Protein AF-A0A292S2H4-F1 (afdb_monomer_lite)

pLDDT: mean 84.03, std 12.55, range [43.19, 95.69]

Structure (mmCIF, N/CA/C/O backbone):
data_AF-A0A292S2H4-F1
#
_entry.id   AF-A0A292S2H4-F1
#
loop_
_atom_site.group_PDB
_atom_site.id
_atom_site.type_symbol
_atom_site.label_atom_id
_atom_site.label_alt_id
_atom_site.label_comp_id
_atom_site.label_asym_id
_atom_site.label_entity_id
_atom_site.label_seq_id
_atom_site.pdbx_PDB_ins_code
_atom_site.Cartn_x
_atom_site.Cartn_y
_atom_site.Cartn_z
_atom_site.occupancy
_atom_site.B_iso_or_equiv
_atom_site.auth_seq_id
_atom_site.auth_comp_id
_atom_site.auth_asym_id
_atom_site.auth_atom_id
_atom_site.pdbx_PDB_model_num
ATOM 1 N N . MET A 1 1 ? 40.207 9.308 -53.081 1.00 62.12 1 MET A N 1
ATOM 2 C CA . MET A 1 1 ? 38.774 9.511 -52.763 1.00 62.12 1 MET A CA 1
ATOM 3 C C . MET A 1 1 ? 38.126 8.288 -52.103 1.00 62.12 1 MET A C 1
ATOM 5 O O . MET A 1 1 ? 37.514 8.450 -51.061 1.00 62.12 1 MET A O 1
ATOM 9 N N . ASN A 1 2 ? 38.293 7.068 -52.635 1.00 69.56 2 ASN A N 1
ATOM 10 C CA . ASN A 1 2 ? 37.551 5.881 -52.160 1.00 69.56 2 ASN A CA 1
ATOM 11 C C . ASN A 1 2 ? 37.874 5.418 -50.726 1.00 69.56 2 ASN A C 1
ATOM 13 O O . ASN A 1 2 ? 36.973 4.992 -50.015 1.00 69.56 2 ASN A O 1
ATOM 17 N N . ILE A 1 3 ? 39.129 5.532 -50.278 1.00 75.94 3 ILE A N 1
ATOM 18 C CA . ILE A 1 3 ? 39.542 5.108 -48.925 1.00 75.94 3 ILE A CA 1
ATOM 19 C C . ILE A 1 3 ? 38.936 6.015 -47.844 1.00 75.94 3 ILE A C 1
ATOM 21 O O . ILE A 1 3 ? 38.489 5.530 -46.812 1.00 75.94 3 ILE A O 1
ATOM 25 N N . LEU A 1 4 ? 38.870 7.324 -48.098 1.00 77.00 4 LEU A N 1
ATOM 26 C CA . LEU A 1 4 ? 38.309 8.302 -47.161 1.00 77.00 4 LEU A CA 1
ATOM 27 C C . LEU A 1 4 ? 36.795 8.108 -46.999 1.00 77.00 4 LEU A C 1
ATOM 29 O O . LEU A 1 4 ? 36.309 8.041 -45.876 1.00 77.00 4 LEU A O 1
ATOM 33 N N . ASN A 1 5 ? 36.079 7.891 -48.108 1.00 75.81 5 ASN A N 1
ATOM 34 C CA . ASN A 1 5 ? 34.649 7.568 -48.083 1.00 75.81 5 ASN A CA 1
ATOM 35 C C . ASN A 1 5 ? 34.369 6.229 -47.382 1.00 75.81 5 ASN A C 1
ATOM 37 O O . ASN A 1 5 ? 33.391 6.115 -46.651 1.00 75.81 5 ASN A O 1
ATOM 41 N N . PHE A 1 6 ? 35.235 5.225 -47.562 1.00 76.69 6 PHE A N 1
ATOM 42 C CA . PHE A 1 6 ? 35.117 3.945 -46.861 1.00 76.69 6 PHE A CA 1
ATOM 43 C C . PHE A 1 6 ? 35.305 4.109 -45.348 1.00 76.69 6 PHE A C 1
ATOM 45 O O . PHE A 1 6 ? 34.498 3.605 -44.570 1.00 76.69 6 PHE A O 1
ATOM 52 N N . LEU A 1 7 ? 36.333 4.841 -44.910 1.00 77.94 7 LEU A N 1
ATOM 53 C CA . LEU A 1 7 ? 36.573 5.099 -43.487 1.00 77.94 7 LEU A CA 1
ATOM 54 C C . LEU A 1 7 ? 35.437 5.911 -42.851 1.00 77.94 7 LEU A C 1
ATOM 56 O O . LEU A 1 7 ? 34.997 5.578 -41.753 1.00 77.94 7 LEU A O 1
ATOM 60 N N . GLN A 1 8 ? 34.924 6.922 -43.555 1.00 82.19 8 GLN A N 1
ATOM 61 C CA . GLN A 1 8 ? 33.815 7.747 -43.081 1.00 82.19 8 GLN A CA 1
ATOM 62 C C . GLN A 1 8 ? 32.516 6.938 -42.946 1.00 82.19 8 GLN A C 1
ATOM 64 O O . GLN A 1 8 ? 31.867 6.999 -41.906 1.00 82.19 8 GLN A O 1
ATOM 69 N N . HIS A 1 9 ? 32.190 6.097 -43.930 1.00 79.44 9 HIS A N 1
ATOM 70 C CA . HIS A 1 9 ? 31.010 5.235 -43.866 1.00 79.44 9 HIS A CA 1
ATOM 71 C C . HIS A 1 9 ? 31.092 4.222 -42.710 1.00 79.44 9 HIS A C 1
ATOM 73 O O . HIS A 1 9 ? 30.131 4.048 -41.965 1.00 79.44 9 HIS A O 1
ATOM 79 N N . ASN A 1 10 ? 32.253 3.588 -42.499 1.00 82.62 10 ASN A N 1
ATOM 80 C CA . ASN A 1 10 ? 32.445 2.672 -41.367 1.00 82.62 10 ASN A CA 1
ATOM 81 C C . ASN A 1 10 ? 32.350 3.395 -40.011 1.00 82.62 10 ASN A C 1
ATOM 83 O O . ASN A 1 10 ? 31.779 2.850 -39.066 1.00 82.62 10 ASN A O 1
ATOM 87 N N . ALA A 1 11 ? 32.865 4.625 -39.913 1.00 81.12 11 ALA A N 1
ATOM 88 C CA . ALA A 1 11 ? 32.754 5.438 -38.704 1.00 81.12 11 ALA A CA 1
ATOM 89 C C . ALA A 1 11 ? 31.294 5.820 -38.395 1.00 81.12 11 ALA A C 1
ATOM 91 O O . ALA A 1 11 ? 30.869 5.736 -37.242 1.00 81.12 11 ALA A O 1
ATOM 92 N N . GLU A 1 12 ? 30.510 6.175 -39.415 1.00 85.56 12 GLU A N 1
ATOM 93 C CA . GLU A 1 12 ? 29.078 6.475 -39.283 1.00 85.56 12 GLU A CA 1
ATOM 94 C C . GLU A 1 12 ? 28.284 5.254 -38.792 1.00 85.56 12 GLU A C 1
ATOM 96 O O . GLU A 1 12 ? 27.482 5.378 -37.863 1.00 85.56 12 GLU A O 1
ATOM 101 N N . TRP A 1 13 ? 28.559 4.060 -39.327 1.00 86.06 13 TRP A N 1
ATOM 102 C CA . TRP A 1 13 ? 27.915 2.820 -38.876 1.00 86.06 13 TRP A CA 1
ATOM 103 C C . TRP A 1 13 ? 28.271 2.451 -37.436 1.00 86.06 13 TRP A C 1
ATOM 105 O O . TRP A 1 13 ? 27.382 2.108 -36.656 1.00 86.06 13 TRP A O 1
ATOM 115 N N . ILE A 1 14 ? 29.545 2.559 -37.049 1.00 88.12 14 ILE A N 1
ATOM 116 C CA . ILE A 1 14 ? 29.973 2.302 -35.666 1.00 88.12 14 ILE A CA 1
ATOM 117 C C . ILE A 1 14 ? 29.318 3.303 -34.708 1.00 88.12 14 ILE A C 1
ATOM 119 O O . ILE A 1 14 ? 28.847 2.914 -33.636 1.00 88.12 14 ILE A O 1
ATOM 123 N N . CYS A 1 15 ? 29.229 4.576 -35.099 1.00 87.94 15 CYS A N 1
ATOM 124 C CA . CYS A 1 15 ? 28.552 5.608 -34.320 1.00 87.94 15 CYS A CA 1
ATOM 125 C C . CYS A 1 15 ? 27.055 5.294 -34.156 1.00 87.94 15 CYS A C 1
ATOM 127 O O . CYS A 1 15 ? 26.547 5.288 -33.034 1.00 87.94 15 CYS A O 1
ATOM 129 N N . ALA A 1 16 ? 26.364 4.930 -35.240 1.00 89.19 16 ALA A N 1
ATOM 130 C CA . ALA A 1 16 ? 24.950 4.562 -35.209 1.00 89.19 16 ALA A CA 1
ATOM 131 C C . ALA A 1 16 ? 24.678 3.332 -34.322 1.00 89.19 16 ALA A C 1
ATOM 133 O O . ALA A 1 16 ? 23.742 3.342 -33.515 1.00 89.19 16 ALA A O 1
ATOM 134 N N . ILE A 1 17 ? 25.516 2.294 -34.415 1.00 90.56 17 ILE A N 1
ATOM 135 C CA . ILE A 1 17 ? 25.432 1.101 -33.557 1.00 90.56 17 ILE A CA 1
ATOM 136 C C . ILE A 1 17 ? 25.669 1.477 -32.087 1.00 90.56 17 ILE A C 1
ATOM 138 O O . ILE A 1 17 ? 24.940 1.041 -31.198 1.00 90.56 17 ILE A O 1
ATOM 142 N N . THR A 1 18 ? 26.657 2.327 -31.815 1.00 90.56 18 THR A N 1
ATOM 143 C CA . THR A 1 18 ? 26.979 2.741 -30.441 1.00 90.56 18 THR A CA 1
ATOM 144 C C . THR A 1 18 ? 25.845 3.557 -29.820 1.00 90.56 18 THR A C 1
ATOM 146 O O . THR A 1 18 ? 25.450 3.291 -28.683 1.00 90.56 18 THR A O 1
ATOM 149 N N . ILE A 1 19 ? 25.271 4.506 -30.566 1.00 92.44 19 ILE A N 1
ATOM 150 C CA . ILE A 1 19 ? 24.140 5.323 -30.105 1.00 92.44 19 ILE A CA 1
ATOM 151 C C . ILE A 1 19 ? 22.921 4.441 -29.838 1.00 92.44 19 ILE A C 1
ATOM 153 O O . ILE A 1 19 ? 22.312 4.557 -28.780 1.00 92.44 19 ILE A O 1
ATOM 157 N N . THR A 1 20 ? 22.584 3.527 -30.749 1.00 92.25 20 THR A N 1
ATOM 158 C CA . THR A 1 20 ? 21.433 2.629 -30.558 1.00 92.25 20 THR A CA 1
ATOM 159 C C . THR A 1 20 ? 21.601 1.715 -29.346 1.00 92.25 20 THR A C 1
ATOM 161 O O . THR A 1 20 ? 20.658 1.577 -28.564 1.00 92.25 20 THR A O 1
ATOM 164 N N . LEU A 1 21 ? 22.794 1.151 -29.124 1.00 92.50 21 LEU A N 1
ATOM 165 C CA . LEU A 1 21 ? 23.087 0.368 -27.919 1.00 92.50 21 LEU A CA 1
ATOM 166 C C . LEU A 1 21 ? 22.974 1.213 -26.646 1.00 92.50 21 LEU A C 1
ATOM 168 O O . LEU A 1 21 ? 22.351 0.773 -25.680 1.00 92.50 21 LEU A O 1
ATOM 172 N N . PHE A 1 22 ? 23.519 2.431 -26.649 1.00 93.31 22 PHE A N 1
ATOM 173 C CA . PHE A 1 22 ? 23.411 3.349 -25.518 1.00 93.31 22 PHE A CA 1
ATOM 174 C C . PHE A 1 22 ? 21.954 3.735 -25.234 1.00 93.31 22 PHE A C 1
ATOM 176 O O . PHE A 1 22 ? 21.497 3.669 -24.098 1.00 93.31 22 PHE A O 1
ATOM 183 N N . THR A 1 23 ? 21.171 4.078 -26.253 1.00 93.25 23 THR A N 1
ATOM 184 C CA . THR A 1 23 ? 19.750 4.388 -26.069 1.00 93.2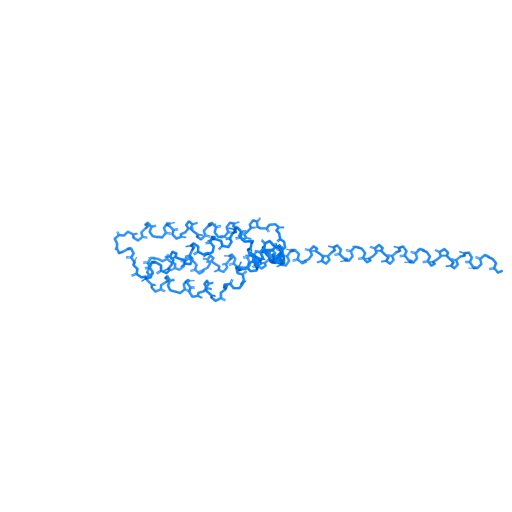5 23 THR A CA 1
ATOM 185 C C . THR A 1 23 ? 18.984 3.177 -25.532 1.00 93.25 23 THR A C 1
ATOM 187 O O . THR A 1 23 ? 18.182 3.326 -24.610 1.00 93.25 23 THR A O 1
ATOM 190 N N . ALA A 1 24 ? 19.262 1.969 -26.031 1.00 92.44 24 ALA A N 1
ATOM 191 C CA . ALA A 1 24 ? 18.615 0.749 -25.551 1.00 92.44 24 ALA A CA 1
ATOM 192 C C . ALA A 1 24 ? 18.918 0.464 -24.068 1.00 92.44 24 ALA A C 1
ATOM 194 O O . ALA A 1 24 ? 18.005 0.117 -23.307 1.00 92.44 24 ALA A O 1
ATOM 195 N N . THR A 1 25 ? 20.169 0.641 -23.626 1.00 92.56 25 THR A N 1
ATOM 196 C CA . THR A 1 25 ? 20.530 0.477 -22.208 1.00 92.56 25 THR A CA 1
ATOM 197 C C . THR A 1 25 ? 19.872 1.541 -21.336 1.00 92.56 25 THR A C 1
ATOM 199 O O . THR A 1 25 ? 19.331 1.201 -20.283 1.00 92.56 25 THR A O 1
ATOM 202 N N . GLN A 1 26 ? 19.814 2.792 -21.796 1.00 90.81 26 GLN A N 1
ATOM 203 C CA . GLN A 1 26 ? 19.159 3.881 -21.069 1.00 90.81 26 GLN A CA 1
ATOM 204 C C . GLN A 1 26 ? 17.648 3.665 -20.929 1.00 90.81 26 GLN A C 1
ATOM 206 O O . GLN A 1 26 ? 17.101 3.843 -19.841 1.00 90.81 26 GLN A O 1
ATOM 211 N N . CYS A 1 27 ? 16.968 3.192 -21.978 1.00 91.25 27 CYS A N 1
ATOM 212 C CA . CYS A 1 27 ? 15.554 2.822 -21.890 1.00 91.25 27 CYS A CA 1
ATOM 213 C C . CYS A 1 27 ? 15.321 1.708 -20.859 1.00 91.25 27 CYS A C 1
ATOM 215 O O . CYS A 1 27 ? 14.378 1.780 -20.065 1.00 91.25 27 CYS A O 1
ATOM 217 N N . ARG A 1 28 ? 16.192 0.691 -20.833 1.00 88.19 28 ARG A N 1
ATOM 218 C CA . ARG A 1 28 ? 16.107 -0.402 -19.854 1.00 88.19 28 ARG A CA 1
ATOM 219 C C . ARG A 1 28 ? 16.334 0.094 -18.425 1.00 88.19 28 ARG A C 1
ATOM 221 O O . ARG A 1 28 ? 15.590 -0.306 -17.530 1.00 88.19 28 ARG A O 1
ATOM 228 N N . LEU A 1 29 ? 17.326 0.955 -18.212 1.00 91.31 29 LEU A N 1
ATOM 229 C CA . LEU A 1 29 ? 17.614 1.546 -16.904 1.00 91.31 29 LEU A CA 1
ATOM 230 C C . LEU A 1 29 ? 16.446 2.402 -16.412 1.00 91.31 29 LEU A C 1
ATOM 232 O O . LEU A 1 29 ? 15.994 2.209 -15.286 1.00 91.31 29 LEU A O 1
ATOM 236 N N . ALA A 1 30 ? 15.894 3.265 -17.266 1.00 89.12 30 ALA A N 1
ATOM 237 C CA . ALA A 1 30 ? 14.730 4.082 -16.931 1.00 89.12 30 ALA A CA 1
ATOM 238 C C . ALA A 1 30 ? 13.512 3.219 -16.550 1.00 89.12 30 ALA A C 1
ATOM 240 O O . ALA A 1 30 ? 12.821 3.501 -15.569 1.00 89.12 30 ALA A O 1
ATOM 241 N N . TYR A 1 31 ? 13.275 2.120 -17.277 1.00 86.62 31 TYR A N 1
ATOM 242 C CA . TYR A 1 31 ? 12.217 1.165 -16.940 1.00 86.62 31 TYR A CA 1
ATOM 243 C C . TYR A 1 31 ? 12.431 0.526 -15.558 1.00 86.62 31 TYR A C 1
ATOM 245 O O . TYR A 1 31 ? 11.503 0.467 -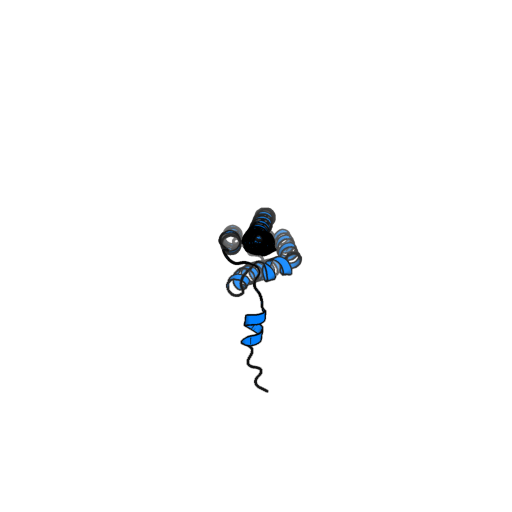14.748 1.00 86.62 31 TYR A O 1
ATOM 253 N N . GLN A 1 32 ? 13.655 0.079 -15.263 1.00 86.94 32 GLN A N 1
ATOM 254 C CA . GLN A 1 32 ? 13.992 -0.505 -13.964 1.00 86.94 32 GLN A CA 1
ATOM 255 C C . GLN A 1 32 ? 13.864 0.512 -12.823 1.00 86.94 32 GLN A C 1
ATOM 257 O O . GLN A 1 32 ? 13.284 0.184 -11.790 1.00 86.94 32 GLN A O 1
ATOM 262 N N . GLN A 1 33 ? 14.337 1.745 -13.016 1.00 88.06 33 GLN A N 1
ATOM 263 C CA . GLN A 1 33 ? 14.207 2.829 -12.038 1.00 88.06 33 GLN A CA 1
ATOM 264 C C . GLN A 1 33 ? 12.742 3.139 -11.729 1.00 88.06 33 GLN A C 1
ATOM 266 O O . GLN A 1 33 ? 12.375 3.257 -10.563 1.00 88.06 33 GLN A O 1
ATOM 271 N N . ASN A 1 34 ? 11.884 3.200 -12.749 1.00 88.00 34 ASN A N 1
ATOM 272 C CA . ASN A 1 34 ? 10.456 3.421 -12.541 1.00 88.00 34 ASN A CA 1
ATOM 273 C C . ASN A 1 34 ? 9.825 2.303 -11.691 1.00 88.00 34 ASN A C 1
ATOM 275 O O . ASN A 1 34 ? 9.093 2.576 -10.741 1.00 88.00 34 ASN A O 1
ATOM 279 N N . LEU A 1 35 ? 10.157 1.039 -11.977 1.00 86.69 35 LEU A N 1
ATOM 280 C CA . LEU A 1 35 ? 9.651 -0.091 -11.196 1.00 86.69 35 LEU A CA 1
ATOM 281 C C . LEU A 1 35 ? 10.110 -0.032 -9.730 1.00 86.69 35 LEU A C 1
ATOM 283 O O . LEU A 1 35 ? 9.312 -0.300 -8.833 1.00 86.69 35 LEU A O 1
ATOM 287 N N . GLN A 1 36 ? 11.366 0.346 -9.481 1.00 86.56 36 GLN A N 1
ATOM 288 C CA . GLN A 1 36 ? 11.882 0.511 -8.119 1.00 86.56 36 GLN A CA 1
ATOM 289 C C . GLN A 1 36 ? 11.228 1.689 -7.393 1.00 86.56 36 GLN A C 1
ATOM 291 O O . GLN A 1 36 ? 10.831 1.537 -6.243 1.00 86.56 36 GLN A O 1
ATOM 296 N N . ASN A 1 37 ? 11.015 2.821 -8.068 1.00 89.75 37 ASN A N 1
ATOM 297 C CA . ASN A 1 37 ? 10.305 3.965 -7.491 1.00 89.75 37 ASN A CA 1
ATOM 298 C C . ASN A 1 37 ? 8.880 3.593 -7.058 1.00 89.75 37 ASN A C 1
ATOM 300 O O . ASN A 1 37 ? 8.421 4.014 -6.000 1.00 89.75 37 ASN A O 1
ATOM 304 N N . ILE A 1 38 ? 8.179 2.775 -7.846 1.00 88.75 38 ILE A N 1
ATOM 305 C CA . ILE A 1 38 ? 6.838 2.292 -7.491 1.00 88.75 38 ILE A CA 1
ATOM 306 C C . ILE A 1 38 ? 6.893 1.364 -6.273 1.00 88.75 38 ILE A C 1
ATOM 308 O O . ILE A 1 38 ? 6.050 1.479 -5.384 1.00 88.75 38 ILE A O 1
ATOM 312 N N . ARG A 1 39 ? 7.886 0.470 -6.202 1.00 87.88 39 ARG A N 1
ATOM 313 C CA . ARG A 1 39 ? 8.096 -0.397 -5.031 1.00 87.88 39 ARG A CA 1
ATOM 314 C C . ARG A 1 39 ? 8.397 0.410 -3.772 1.00 87.88 39 ARG A C 1
ATOM 316 O O . ARG A 1 39 ? 7.809 0.126 -2.738 1.00 87.88 39 ARG A O 1
ATOM 323 N N . MET A 1 40 ? 9.234 1.440 -3.877 1.00 90.06 40 MET A N 1
ATOM 324 C CA . MET A 1 40 ? 9.520 2.345 -2.762 1.00 90.06 40 MET A CA 1
ATOM 325 C C . MET A 1 40 ? 8.258 3.049 -2.271 1.00 90.06 40 MET A C 1
ATOM 327 O O . MET A 1 40 ? 7.976 2.991 -1.083 1.00 90.06 40 MET A O 1
ATOM 331 N N . LYS A 1 41 ? 7.431 3.595 -3.171 1.00 91.62 41 LYS A N 1
ATOM 332 C CA . LYS A 1 41 ? 6.150 4.215 -2.788 1.00 91.62 41 LYS A CA 1
ATOM 333 C C . LYS A 1 41 ? 5.191 3.247 -2.092 1.00 91.62 41 LYS A C 1
ATOM 335 O O . LYS A 1 41 ? 4.467 3.647 -1.188 1.00 91.62 41 LYS A O 1
ATOM 340 N N . ARG A 1 42 ? 5.163 1.975 -2.506 1.00 91.88 42 ARG A N 1
ATOM 341 C CA . ARG A 1 42 ? 4.369 0.942 -1.818 1.00 91.88 42 ARG A CA 1
ATOM 342 C C . ARG A 1 42 ? 4.902 0.650 -0.425 1.00 91.88 42 ARG A C 1
ATOM 344 O O . ARG A 1 42 ? 4.106 0.553 0.497 1.00 91.88 42 ARG A O 1
ATOM 351 N N . LEU A 1 43 ? 6.220 0.530 -0.289 1.00 90.75 43 LEU A N 1
ATOM 352 C CA . LEU A 1 43 ? 6.874 0.300 0.995 1.00 90.75 43 LEU A CA 1
ATOM 353 C C . LEU A 1 43 ? 6.678 1.490 1.946 1.00 90.75 43 LEU A C 1
ATOM 355 O O . LEU A 1 43 ? 6.442 1.299 3.130 1.00 90.75 43 LEU A O 1
ATOM 359 N N . GLU A 1 44 ? 6.745 2.720 1.437 1.00 92.69 44 GLU A N 1
ATOM 360 C CA . GLU A 1 44 ? 6.428 3.933 2.196 1.00 92.69 44 GLU A CA 1
ATOM 361 C C . GLU A 1 44 ? 4.974 3.915 2.676 1.00 92.69 44 GLU A C 1
ATOM 363 O O . GLU A 1 44 ? 4.732 4.086 3.868 1.00 92.69 44 GLU A O 1
ATOM 368 N N . LEU A 1 45 ? 4.023 3.616 1.785 1.00 93.94 45 LEU A N 1
ATOM 369 C CA . LEU A 1 45 ? 2.605 3.532 2.138 1.00 93.94 45 LEU A CA 1
ATOM 370 C C . LEU A 1 45 ? 2.315 2.421 3.162 1.00 93.94 45 LEU A C 1
ATOM 372 O O . LEU A 1 45 ? 1.519 2.631 4.071 1.00 93.94 45 LEU A O 1
ATOM 376 N N . ALA A 1 46 ? 2.971 1.267 3.030 1.00 92.50 46 ALA A N 1
ATOM 377 C CA . ALA A 1 46 ? 2.931 0.166 3.993 1.00 92.50 46 ALA A CA 1
ATOM 378 C C . ALA A 1 46 ? 3.457 0.595 5.373 1.00 92.50 46 ALA A C 1
ATOM 380 O O . ALA A 1 46 ? 2.768 0.464 6.380 1.00 92.50 46 ALA A O 1
ATOM 381 N N . ASN A 1 47 ? 4.634 1.223 5.412 1.00 92.06 47 ASN A N 1
ATOM 382 C CA . ASN A 1 47 ? 5.218 1.727 6.654 1.00 92.06 47 ASN A CA 1
ATOM 383 C C . ASN A 1 47 ? 4.343 2.798 7.327 1.00 92.06 47 ASN A C 1
ATOM 385 O O . ASN A 1 47 ? 4.295 2.884 8.555 1.00 92.06 47 ASN A O 1
ATOM 389 N N . GLU A 1 48 ? 3.690 3.664 6.550 1.00 94.50 48 GLU A N 1
ATOM 390 C CA . GLU A 1 48 ? 2.743 4.639 7.096 1.00 94.50 48 GLU A CA 1
ATOM 391 C C . GLU A 1 48 ? 1.463 3.972 7.608 1.00 94.50 48 GLU A C 1
ATOM 393 O O . GLU A 1 48 ? 0.993 4.335 8.689 1.00 94.50 48 GLU A O 1
ATOM 398 N N . LEU A 1 49 ? 0.945 2.972 6.885 1.00 94.00 49 LEU A N 1
ATOM 399 C CA . LEU A 1 49 ? -0.195 2.166 7.317 1.00 94.00 49 LEU A CA 1
ATOM 400 C C . LEU A 1 49 ? 0.092 1.507 8.668 1.00 94.00 49 LEU A C 1
ATOM 402 O O . LEU A 1 49 ? -0.716 1.662 9.579 1.00 94.00 49 LEU A O 1
ATOM 406 N N . ASP A 1 50 ? 1.247 0.863 8.834 1.00 92.25 50 ASP A N 1
ATOM 407 C CA . ASP A 1 50 ? 1.647 0.240 10.101 1.00 92.25 50 ASP A CA 1
ATOM 408 C C . ASP A 1 50 ? 1.715 1.253 11.248 1.00 92.25 50 ASP A C 1
ATOM 410 O O . ASP A 1 50 ? 1.223 1.004 12.352 1.00 92.25 50 ASP A O 1
ATOM 414 N N . LYS A 1 51 ? 2.289 2.437 11.007 1.00 92.56 51 LYS A N 1
ATOM 415 C CA . LYS A 1 51 ? 2.366 3.501 12.025 1.00 92.56 51 LYS A CA 1
ATOM 416 C C . LYS A 1 51 ? 0.988 3.964 12.483 1.00 92.56 51 LYS A C 1
ATOM 418 O O . LYS A 1 51 ? 0.798 4.215 13.672 1.00 92.56 51 LYS A O 1
ATOM 423 N N . VAL A 1 52 ? 0.052 4.113 11.551 1.00 93.44 52 VAL A N 1
ATOM 424 C CA . VAL A 1 52 ? -1.312 4.563 11.849 1.00 93.44 52 VAL A CA 1
ATOM 425 C C . VAL A 1 52 ? -2.128 3.434 12.484 1.00 93.44 52 VAL A C 1
ATOM 427 O O . VAL A 1 52 ? -2.824 3.667 13.468 1.00 93.44 52 VAL A O 1
ATOM 430 N N . ALA A 1 53 ? -1.984 2.203 11.994 1.00 90.88 53 ALA A N 1
ATOM 431 C CA . ALA A 1 53 ? -2.675 1.023 12.502 1.00 90.88 53 ALA A CA 1
ATOM 432 C C . ALA A 1 53 ? -2.270 0.658 13.938 1.00 90.88 53 ALA A C 1
ATOM 434 O O . ALA A 1 53 ? -3.122 0.246 14.722 1.00 90.88 53 ALA A O 1
ATOM 435 N N . ASN A 1 54 ? -1.009 0.877 14.321 1.00 90.12 54 ASN A N 1
ATOM 436 C CA . ASN A 1 54 ? -0.532 0.644 15.691 1.00 90.12 54 ASN A CA 1
ATOM 437 C C . ASN A 1 54 ? -1.230 1.509 16.755 1.00 90.12 54 ASN A C 1
ATOM 439 O O . ASN A 1 54 ? -1.111 1.222 17.944 1.00 90.12 54 ASN A O 1
ATOM 443 N N . LYS A 1 55 ? -1.962 2.555 16.353 1.00 89.81 55 LYS A N 1
ATOM 444 C CA . LYS A 1 55 ? -2.765 3.376 17.267 1.00 89.81 55 LYS A CA 1
ATOM 445 C C . LYS A 1 55 ? -4.101 2.735 17.645 1.00 89.81 55 LYS A C 1
ATOM 447 O O . LYS A 1 55 ? -4.802 3.289 18.475 1.00 89.81 55 LYS A O 1
ATOM 452 N N . PHE A 1 56 ? -4.486 1.618 17.028 1.00 89.62 56 PHE A N 1
ATOM 453 C CA . PHE A 1 56 ? -5.781 0.995 17.281 1.00 89.62 56 PHE A CA 1
ATOM 454 C C . PHE A 1 56 ? -5.775 0.149 18.562 1.00 89.62 56 PHE A C 1
ATOM 456 O O . PHE A 1 56 ? -5.269 -0.974 18.587 1.00 89.62 56 PHE A O 1
ATOM 463 N N . LEU A 1 57 ? -6.416 0.658 19.607 1.00 86.69 57 LEU A N 1
ATOM 464 C CA . LEU A 1 57 ? -6.689 0.016 20.896 1.00 86.69 57 LEU A CA 1
ATOM 465 C C . LEU A 1 57 ? -8.184 -0.311 21.070 1.00 86.69 57 LEU A C 1
ATOM 467 O O . LEU A 1 57 ? -8.682 -0.496 22.185 1.00 86.69 57 LEU A O 1
ATOM 471 N N . ALA A 1 58 ? -8.897 -0.453 19.948 1.00 85.56 58 ALA A N 1
ATOM 472 C CA . ALA A 1 58 ? -10.331 -0.716 19.890 1.00 85.56 58 ALA A CA 1
ATOM 473 C C . ALA A 1 58 ? -11.199 0.443 20.412 1.00 85.56 58 ALA A C 1
ATOM 475 O O . ALA A 1 58 ? -12.345 0.215 20.825 1.00 85.56 58 ALA A O 1
ATOM 476 N N . GLU A 1 59 ? -10.693 1.676 20.385 1.00 85.94 59 GLU A N 1
ATOM 477 C CA . GLU A 1 59 ? -11.493 2.864 20.675 1.00 85.94 59 GLU A CA 1
ATOM 478 C C . GLU A 1 59 ? -12.139 3.427 19.405 1.00 85.94 59 GLU A C 1
ATOM 480 O O . GLU A 1 59 ? -11.707 3.186 18.271 1.00 85.94 59 GLU A O 1
ATOM 485 N N . LYS A 1 60 ? -13.254 4.138 19.583 1.00 85.88 60 LYS A N 1
ATOM 486 C CA . LYS A 1 60 ? -14.052 4.637 18.459 1.00 85.88 60 LYS A CA 1
ATOM 487 C C . LYS A 1 60 ? -13.326 5.772 17.740 1.00 85.88 60 LYS A C 1
ATOM 489 O O . LYS A 1 60 ? -13.395 5.869 16.517 1.00 85.88 60 LYS A O 1
ATOM 494 N N . GLU A 1 61 ? -12.656 6.622 18.502 1.00 87.94 61 GLU A N 1
ATOM 495 C CA . GLU A 1 61 ? -11.904 7.784 18.046 1.00 87.94 61 GLU A CA 1
ATOM 496 C C . GLU A 1 61 ? -10.733 7.358 17.151 1.00 87.94 61 GLU A C 1
ATOM 498 O O . GLU A 1 61 ? -10.560 7.889 16.055 1.00 87.94 61 GLU A O 1
ATOM 503 N N . GLU A 1 62 ? -10.000 6.327 17.565 1.00 88.56 62 GLU A N 1
ATOM 504 C CA . GLU A 1 62 ? -8.884 5.752 16.808 1.00 88.56 62 GLU A CA 1
ATOM 505 C C . GLU A 1 62 ? -9.360 5.162 15.475 1.00 88.56 62 GLU A C 1
ATOM 507 O O . GLU A 1 62 ? -8.742 5.386 14.434 1.00 88.56 62 GLU A O 1
ATOM 512 N N . ALA A 1 63 ? -10.504 4.464 15.470 1.00 88.75 63 ALA A N 1
ATOM 513 C CA . ALA A 1 63 ? -11.083 3.917 14.242 1.00 88.75 63 ALA A CA 1
ATOM 514 C C . ALA A 1 63 ? -11.380 5.013 13.202 1.00 88.75 63 ALA A C 1
ATOM 516 O O . ALA A 1 63 ? -11.167 4.809 12.005 1.00 88.75 63 ALA A O 1
ATOM 517 N N . ILE A 1 64 ? -11.844 6.184 13.657 1.00 90.00 64 ILE A N 1
ATOM 518 C CA . ILE A 1 64 ? -12.094 7.352 12.799 1.00 90.00 64 ILE A CA 1
ATOM 519 C C . ILE A 1 64 ? -10.780 7.915 12.269 1.00 90.00 64 ILE A C 1
ATOM 521 O O . ILE A 1 64 ? -10.693 8.227 11.082 1.00 90.00 64 ILE A O 1
ATOM 525 N N . GLU A 1 65 ? -9.764 8.055 13.122 1.00 92.06 65 GLU A N 1
ATOM 526 C CA . GLU A 1 65 ? -8.456 8.575 12.714 1.00 92.06 65 GLU A CA 1
ATOM 527 C C . GLU A 1 65 ? -7.850 7.708 11.601 1.00 92.06 65 GLU A C 1
ATOM 529 O O . GLU A 1 65 ? -7.445 8.221 10.553 1.00 92.06 65 GLU A O 1
ATOM 534 N N . ILE A 1 66 ? -7.881 6.387 11.783 1.00 93.31 66 ILE A N 1
ATOM 535 C CA . ILE A 1 66 ? -7.363 5.422 10.809 1.00 93.31 66 ILE A CA 1
ATOM 536 C C . ILE A 1 66 ? -8.201 5.451 9.522 1.00 93.31 66 ILE A C 1
ATOM 538 O O . ILE A 1 66 ? -7.641 5.486 8.424 1.00 93.31 66 ILE A O 1
ATOM 542 N N . ALA A 1 67 ? -9.535 5.503 9.621 1.00 92.50 67 ALA A N 1
ATOM 543 C CA . ALA A 1 67 ? -10.413 5.599 8.450 1.00 92.50 67 ALA A CA 1
ATOM 544 C C . ALA A 1 67 ? -10.186 6.895 7.652 1.00 92.50 67 ALA A C 1
ATOM 546 O O . ALA A 1 67 ? -10.154 6.876 6.417 1.00 92.50 67 ALA A O 1
ATOM 547 N N . ASN A 1 68 ? -9.974 8.017 8.341 1.00 93.94 68 ASN A N 1
ATOM 548 C CA . ASN A 1 68 ? -9.671 9.300 7.715 1.00 93.94 68 ASN A CA 1
ATOM 549 C C . ASN A 1 68 ? -8.315 9.271 7.006 1.00 93.94 68 ASN A C 1
ATOM 551 O O . ASN A 1 68 ? -8.202 9.770 5.882 1.00 93.94 68 ASN A O 1
ATOM 555 N N . TRP A 1 69 ? -7.301 8.649 7.613 1.00 95.69 69 TRP A N 1
ATOM 556 C CA . TRP A 1 69 ? -6.000 8.469 6.971 1.00 95.69 69 TRP A CA 1
ATOM 557 C C . TRP A 1 69 ? -6.096 7.578 5.721 1.00 95.69 69 TRP A C 1
ATOM 559 O O . TRP A 1 69 ? -5.583 7.949 4.661 1.00 95.69 69 TRP A O 1
ATOM 569 N N . LEU A 1 70 ? -6.825 6.457 5.799 1.00 94.25 70 LEU A N 1
ATOM 570 C CA . LEU A 1 70 ? -7.075 5.562 4.658 1.00 94.25 70 LEU A CA 1
ATOM 571 C C . LEU A 1 70 ? -7.833 6.254 3.522 1.00 94.25 70 LEU A C 1
ATOM 573 O O . LEU A 1 70 ? -7.576 5.985 2.347 1.00 94.25 70 LEU A O 1
ATOM 577 N N . THR A 1 71 ? -8.768 7.141 3.858 1.00 93.38 71 THR A N 1
ATOM 578 C CA . THR A 1 71 ? -9.535 7.917 2.873 1.00 93.38 71 THR A CA 1
ATOM 579 C C . THR A 1 71 ? -8.669 9.001 2.235 1.00 93.38 71 THR A C 1
ATOM 581 O O . THR A 1 71 ? -8.688 9.172 1.018 1.00 93.38 71 THR A O 1
ATOM 584 N N . SER A 1 72 ? -7.836 9.680 3.028 1.00 94.50 72 SER A N 1
ATOM 585 C CA . SER A 1 72 ? -6.893 10.698 2.535 1.00 94.50 72 SER A CA 1
ATOM 586 C C . SER A 1 72 ? -5.842 10.103 1.591 1.00 94.50 72 SER A C 1
ATOM 588 O O . SER A 1 72 ? -5.385 10.774 0.670 1.00 94.50 72 SER A O 1
ATOM 590 N N . ASN A 1 73 ? -5.508 8.823 1.775 1.00 94.56 73 ASN A N 1
ATOM 591 C CA . ASN A 1 73 ? -4.593 8.067 0.920 1.00 94.56 73 ASN A CA 1
ATOM 592 C C . ASN A 1 73 ? -5.292 7.193 -0.134 1.00 94.56 73 ASN A C 1
ATOM 594 O O . ASN A 1 73 ? -4.629 6.394 -0.798 1.00 94.56 73 ASN A O 1
ATOM 598 N N . ALA A 1 74 ? -6.608 7.336 -0.332 1.00 90.69 74 ALA A N 1
ATOM 599 C CA . ALA A 1 74 ? -7.384 6.462 -1.215 1.00 90.69 74 ALA A CA 1
ATOM 600 C C . ALA A 1 74 ? -6.789 6.370 -2.628 1.00 90.69 74 ALA A C 1
ATOM 602 O O . ALA A 1 74 ? -6.630 5.280 -3.172 1.00 90.69 74 ALA A O 1
ATOM 603 N N . SER A 1 75 ? -6.392 7.501 -3.210 1.00 88.19 75 SER A N 1
ATOM 604 C CA . SER A 1 75 ? -5.753 7.556 -4.527 1.00 88.19 75 SER A CA 1
ATOM 605 C C . SER A 1 75 ? -4.450 6.751 -4.575 1.00 88.19 75 SER A C 1
ATOM 607 O O . SER A 1 75 ? -4.251 5.990 -5.521 1.00 88.19 75 SER A O 1
ATOM 609 N N . ASN A 1 76 ? -3.603 6.829 -3.544 1.00 91.06 76 ASN A N 1
ATOM 610 C CA . ASN A 1 76 ? -2.376 6.032 -3.465 1.00 91.06 76 ASN A CA 1
ATOM 611 C C . ASN A 1 76 ? -2.691 4.531 -3.484 1.00 91.06 76 ASN A C 1
ATOM 613 O O . ASN A 1 76 ? -2.109 3.801 -4.286 1.00 91.06 76 ASN A O 1
ATOM 617 N N . PHE A 1 77 ? -3.667 4.078 -2.695 1.00 91.31 77 PHE A N 1
ATOM 618 C CA . PHE A 1 77 ? -4.101 2.678 -2.711 1.00 91.31 77 PHE A CA 1
ATOM 619 C C . PHE A 1 77 ? -4.663 2.260 -4.074 1.00 91.31 77 PHE A C 1
ATOM 621 O O . PHE A 1 77 ? -4.301 1.205 -4.586 1.00 91.31 77 PHE A O 1
ATOM 628 N N . ILE A 1 78 ? -5.494 3.088 -4.711 1.00 88.12 78 ILE A N 1
ATOM 629 C CA . ILE A 1 78 ? -6.079 2.778 -6.024 1.00 88.12 78 ILE A CA 1
ATOM 630 C C . ILE A 1 78 ? -5.008 2.646 -7.117 1.00 88.12 78 ILE A C 1
ATOM 632 O O . ILE A 1 78 ? -5.104 1.741 -7.950 1.00 88.12 78 ILE A O 1
ATOM 636 N N . PHE A 1 79 ? -3.989 3.507 -7.124 1.00 85.94 79 PHE A N 1
ATOM 637 C CA . PHE A 1 79 ? -2.942 3.487 -8.153 1.00 85.94 79 PHE A CA 1
ATOM 638 C C . PHE A 1 79 ? -1.838 2.461 -7.893 1.00 85.94 79 PHE A C 1
ATOM 640 O O . PHE A 1 79 ? -1.280 1.899 -8.843 1.00 85.94 79 PHE A O 1
ATOM 647 N N . LEU A 1 80 ? -1.493 2.232 -6.626 1.00 88.50 80 LEU A N 1
ATOM 648 C CA . LEU A 1 80 ? -0.399 1.339 -6.256 1.00 88.50 80 LEU A CA 1
ATOM 649 C C . LEU A 1 80 ? -0.848 -0.119 -6.141 1.00 88.50 80 LEU A C 1
ATOM 651 O O . LEU A 1 80 ? -0.019 -0.996 -6.398 1.00 88.50 80 LEU A O 1
ATOM 655 N N . LEU A 1 81 ? -2.122 -0.380 -5.828 1.00 88.50 81 LEU A N 1
ATOM 656 C CA . LEU A 1 81 ? -2.702 -1.723 -5.805 1.00 88.50 81 LEU A CA 1
ATOM 657 C C . LEU A 1 81 ? -3.303 -2.118 -7.156 1.00 88.50 81 LEU A C 1
ATOM 659 O O . LEU A 1 81 ? -3.921 -1.313 -7.856 1.00 88.50 81 LEU A O 1
ATOM 663 N N . ASN A 1 82 ? -3.193 -3.401 -7.496 1.00 84.38 82 ASN A N 1
ATOM 664 C CA . ASN A 1 82 ? -3.947 -3.993 -8.594 1.00 84.38 82 ASN A CA 1
ATOM 665 C C . ASN A 1 82 ? -5.435 -4.101 -8.237 1.00 84.38 82 ASN A C 1
ATOM 667 O O . ASN A 1 82 ? -5.829 -4.058 -7.073 1.00 84.38 82 ASN A O 1
ATOM 671 N N . SER A 1 83 ? -6.278 -4.269 -9.252 1.00 82.25 83 SER A N 1
ATOM 672 C CA . SER A 1 83 ? -7.725 -4.290 -9.055 1.00 82.25 83 SER A CA 1
ATOM 673 C C . SER A 1 83 ? -8.236 -5.443 -8.196 1.00 82.25 83 SER A C 1
ATOM 675 O O . SER A 1 83 ? -9.239 -5.272 -7.503 1.00 82.25 83 SER A O 1
ATOM 677 N N . LYS A 1 84 ? -7.534 -6.582 -8.173 1.00 82.94 84 LYS A N 1
ATOM 678 C CA . LYS A 1 84 ? -7.874 -7.721 -7.307 1.00 82.94 84 LYS A CA 1
ATOM 679 C C . LYS A 1 84 ? -7.628 -7.389 -5.837 1.00 82.94 84 LYS A C 1
ATOM 681 O O . LYS A 1 84 ? -8.437 -7.748 -4.984 1.00 82.94 84 LYS A O 1
ATOM 686 N N . ASP A 1 85 ? -6.571 -6.637 -5.563 1.00 88.00 85 ASP A N 1
ATOM 687 C CA . ASP A 1 85 ? -6.139 -6.344 -4.206 1.00 88.00 85 ASP A CA 1
ATOM 688 C C . ASP A 1 85 ? -6.761 -5.068 -3.631 1.00 88.00 85 ASP A C 1
ATOM 690 O O . ASP A 1 85 ? -6.829 -4.907 -2.413 1.00 88.00 85 ASP A O 1
ATOM 694 N N . ARG A 1 86 ? -7.330 -4.196 -4.477 1.00 89.75 86 ARG A N 1
ATOM 695 C CA . ARG A 1 86 ? -8.171 -3.065 -4.029 1.00 89.75 86 ARG A CA 1
ATOM 696 C C . ARG A 1 86 ? -9.304 -3.511 -3.102 1.00 89.75 86 ARG A C 1
ATOM 698 O O . ARG A 1 86 ? -9.791 -2.706 -2.311 1.00 89.75 86 ARG A O 1
ATOM 705 N N . LYS A 1 87 ? -9.738 -4.774 -3.189 1.00 90.94 87 LYS A N 1
ATOM 706 C CA . LYS A 1 87 ? -10.716 -5.339 -2.257 1.00 90.94 87 LYS A CA 1
ATOM 707 C C . LYS A 1 87 ? -10.203 -5.320 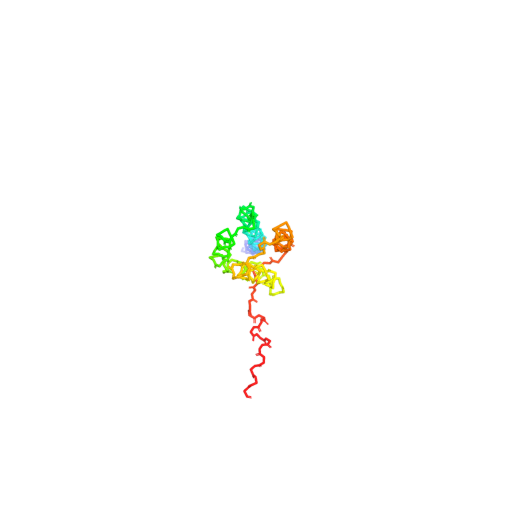-0.812 1.00 90.94 87 LYS A C 1
ATOM 709 O O . LYS A 1 87 ? -10.957 -4.921 0.059 1.00 90.94 87 LYS A O 1
ATOM 714 N N . LYS A 1 88 ? -8.927 -5.637 -0.567 1.00 91.69 88 LYS A N 1
ATOM 715 C CA . LYS A 1 88 ? -8.332 -5.640 0.782 1.00 91.69 88 LYS A CA 1
ATOM 716 C C . LYS A 1 88 ? -8.374 -4.257 1.434 1.00 91.69 88 LYS A C 1
ATOM 718 O O . LYS A 1 88 ? -8.772 -4.127 2.585 1.00 91.69 88 LYS A O 1
ATOM 723 N N . TYR A 1 89 ? -8.079 -3.214 0.657 1.00 93.88 89 TYR A N 1
ATOM 724 C CA . TYR A 1 89 ? -8.252 -1.823 1.089 1.00 93.88 89 TYR A CA 1
ATOM 725 C C . TYR A 1 89 ? -9.710 -1.512 1.467 1.00 93.88 89 T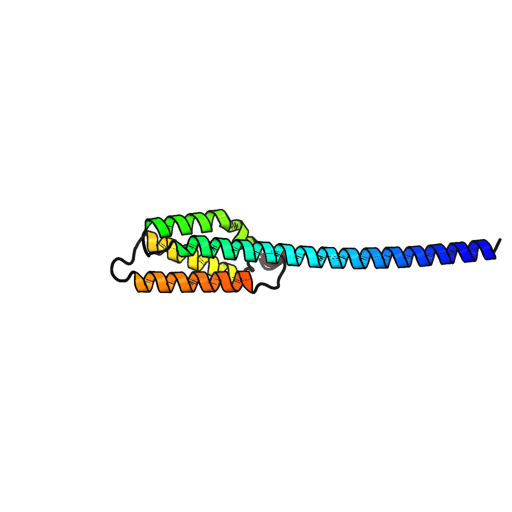YR A C 1
ATOM 727 O O . TYR A 1 89 ? -9.974 -0.938 2.523 1.00 93.88 89 TYR A O 1
ATOM 735 N N . LYS A 1 90 ? -10.668 -1.919 0.624 1.00 92.31 90 LYS A N 1
ATOM 736 C CA . LYS A 1 90 ? -12.100 -1.701 0.881 1.00 92.31 90 LYS A CA 1
ATOM 737 C C . LYS A 1 90 ? -12.591 -2.462 2.110 1.00 92.31 90 LYS A C 1
ATOM 739 O O . LYS A 1 90 ? -13.376 -1.905 2.867 1.00 92.31 90 LYS A O 1
ATOM 744 N N . ASP A 1 91 ? -12.131 -3.694 2.305 1.00 93.81 91 ASP A N 1
ATOM 745 C CA . ASP A 1 91 ? -12.509 -4.539 3.438 1.00 93.81 91 ASP A CA 1
ATOM 746 C C . ASP A 1 91 ? -12.030 -3.910 4.762 1.00 93.81 91 ASP A C 1
ATOM 748 O O . ASP A 1 91 ? -12.813 -3.809 5.707 1.00 93.81 91 ASP A O 1
ATOM 752 N N . LEU A 1 92 ? -10.796 -3.383 4.805 1.00 93.88 92 LEU A N 1
ATOM 753 C CA . LEU A 1 92 ? -10.273 -2.641 5.961 1.00 93.88 92 LEU A CA 1
ATOM 754 C C . LEU A 1 92 ? -11.067 -1.354 6.237 1.00 93.88 92 LEU A C 1
ATOM 756 O O . LEU A 1 92 ? -11.447 -1.082 7.377 1.00 93.88 92 LEU A O 1
ATOM 760 N N . LEU A 1 93 ? -11.352 -0.568 5.195 1.00 93.25 93 LEU A N 1
ATOM 761 C CA . LEU A 1 93 ? -12.117 0.672 5.330 1.00 93.25 93 LEU A CA 1
ATOM 762 C C . LEU A 1 93 ? -13.550 0.401 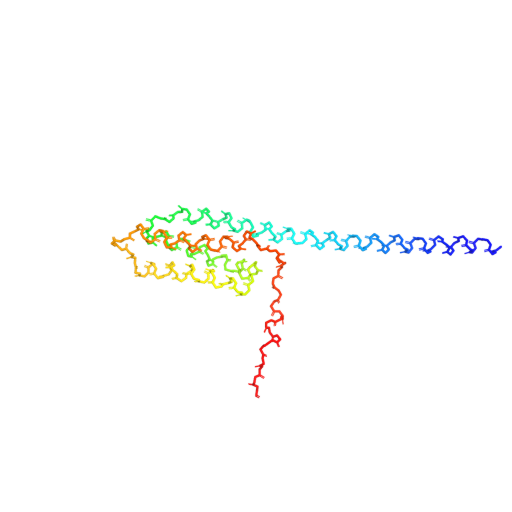5.823 1.00 93.25 93 LEU A C 1
ATOM 764 O O . LEU A 1 93 ? -14.049 1.084 6.718 1.00 93.25 93 LEU A O 1
ATOM 768 N N . LEU A 1 94 ? -14.201 -0.627 5.272 1.00 92.81 94 LEU A N 1
ATOM 769 C CA . LEU A 1 94 ? -15.539 -1.054 5.673 1.00 92.81 94 LEU A CA 1
ATOM 770 C C . LEU A 1 94 ? -15.560 -1.531 7.128 1.00 92.81 94 LEU A C 1
ATOM 772 O O . LEU A 1 94 ? -16.482 -1.190 7.869 1.00 92.81 94 LEU A O 1
ATOM 776 N N . TYR A 1 95 ? -14.541 -2.284 7.546 1.00 92.81 95 TYR A N 1
ATOM 777 C CA . TYR A 1 95 ? -14.392 -2.712 8.932 1.00 92.81 95 TYR A CA 1
ATOM 778 C C . TYR A 1 95 ? -14.354 -1.516 9.890 1.00 92.81 95 TYR A C 1
ATOM 780 O O . TYR A 1 95 ? -15.112 -1.489 10.858 1.00 92.81 95 TYR A O 1
ATOM 788 N N . LEU A 1 96 ? -13.546 -0.496 9.592 1.00 91.81 96 LEU A N 1
ATOM 789 C CA . LEU A 1 96 ? -13.416 0.695 10.437 1.00 91.81 96 LEU A CA 1
ATOM 790 C C . LEU A 1 96 ? -14.708 1.516 10.512 1.00 91.81 96 LEU A C 1
ATOM 792 O O . LEU A 1 96 ? -15.096 1.942 11.600 1.00 91.81 96 LEU A O 1
ATOM 796 N N . TYR A 1 97 ? -15.422 1.689 9.395 1.00 89.31 97 TYR A N 1
ATOM 797 C CA . TYR A 1 97 ? -16.730 2.355 9.410 1.00 89.31 97 TYR A CA 1
ATOM 798 C C . TYR A 1 97 ? -17.775 1.571 10.208 1.00 89.31 97 TYR A C 1
ATOM 800 O O . TYR A 1 97 ? -18.540 2.158 10.976 1.00 89.31 97 TYR A O 1
ATOM 808 N N . ASN A 1 98 ? -17.798 0.245 10.066 1.00 88.38 98 ASN A N 1
ATOM 809 C CA . ASN A 1 98 ? -18.695 -0.604 10.846 1.00 88.38 98 ASN A CA 1
ATOM 810 C C . ASN A 1 98 ? -18.366 -0.528 12.339 1.00 88.38 98 ASN A C 1
ATOM 812 O O . ASN A 1 98 ? -19.278 -0.387 13.151 1.00 88.38 98 ASN A O 1
ATOM 816 N N . TYR A 1 99 ? -17.079 -0.549 12.688 1.00 87.38 99 TYR A N 1
ATOM 817 C CA . TYR A 1 99 ? -16.614 -0.422 14.066 1.00 87.38 99 TYR A CA 1
ATOM 818 C C . TYR A 1 99 ? -16.961 0.944 14.673 1.00 87.38 99 TYR A C 1
ATOM 820 O O . TYR A 1 99 ? -17.376 1.026 15.825 1.00 87.38 99 TYR A O 1
ATOM 828 N N . HIS A 1 100 ? -16.863 2.020 13.888 1.00 83.75 100 HIS A N 1
ATOM 829 C CA . HIS A 1 100 ? -17.272 3.358 14.313 1.00 83.75 100 HIS A CA 1
ATOM 830 C C . HIS A 1 100 ? -18.770 3.438 14.660 1.00 83.75 100 HIS A C 1
ATOM 832 O O . HIS A 1 100 ? -19.152 4.048 15.666 1.00 83.75 100 HIS A O 1
ATOM 838 N N . ASN A 1 101 ? -19.615 2.831 13.824 1.00 82.44 101 ASN A N 1
ATOM 839 C CA . ASN A 1 101 ? -21.066 2.833 14.008 1.00 82.44 101 ASN A CA 1
ATOM 840 C C . ASN A 1 101 ? -21.507 1.890 15.138 1.00 82.44 101 ASN A C 1
ATOM 842 O O . ASN A 1 101 ? -22.410 2.227 15.904 1.00 82.44 101 ASN A O 1
ATOM 846 N N . TYR A 1 102 ? -20.849 0.735 15.262 1.00 82.69 102 TYR A N 1
ATOM 847 C CA . TYR A 1 102 ? -21.191 -0.332 16.201 1.00 82.69 102 TYR A CA 1
ATOM 848 C C . TYR A 1 102 ? -19.928 -0.870 16.897 1.00 82.69 102 TYR A C 1
ATOM 850 O O . TYR A 1 102 ? -19.455 -1.961 16.566 1.00 82.69 102 TYR A O 1
ATOM 858 N N . PRO A 1 103 ? -19.358 -0.127 17.863 1.00 75.56 103 PRO A N 1
ATOM 859 C CA . PRO A 1 103 ? -18.132 -0.544 18.531 1.00 75.56 103 PRO A CA 1
ATOM 860 C C . PRO A 1 103 ? -18.358 -1.824 19.342 1.00 75.56 103 PRO A C 1
ATOM 862 O O . PRO A 1 103 ? -19.370 -1.975 20.035 1.00 75.56 103 PRO A O 1
ATOM 865 N N . ALA A 1 104 ? -17.391 -2.744 19.286 1.00 67.25 104 ALA A N 1
ATOM 866 C CA . ALA A 1 104 ? -17.429 -4.010 20.016 1.00 67.25 104 ALA A CA 1
ATOM 867 C C . ALA A 1 104 ? -17.165 -3.780 21.516 1.00 67.25 104 ALA A C 1
ATOM 869 O O . ALA A 1 104 ? -16.093 -4.071 22.039 1.00 67.25 104 ALA A O 1
ATOM 870 N N . THR A 1 105 ? -18.166 -3.266 22.227 1.00 64.31 105 THR A N 1
ATOM 871 C CA . THR A 1 105 ? -18.100 -2.921 23.659 1.00 64.31 105 THR A CA 1
ATOM 872 C C . THR A 1 105 ? -17.752 -4.103 24.570 1.00 64.31 105 THR A C 1
ATOM 874 O O . THR A 1 105 ? -17.245 -3.890 25.666 1.00 64.31 105 THR A O 1
ATOM 877 N N . ILE A 1 106 ? -17.981 -5.341 24.121 1.00 62.84 106 ILE A N 1
ATOM 878 C CA . ILE A 1 106 ? -17.838 -6.557 24.939 1.00 62.84 106 ILE A CA 1
ATOM 879 C C . ILE A 1 106 ? -16.559 -7.347 24.602 1.00 62.84 106 ILE A C 1
ATOM 881 O O . ILE A 1 106 ? -16.076 -8.105 25.436 1.00 62.84 106 ILE A O 1
ATOM 885 N N . ASN A 1 107 ? -15.975 -7.184 23.405 1.00 83.56 107 ASN A N 1
ATOM 886 C CA . ASN A 1 107 ? -14.826 -7.993 22.976 1.00 83.56 107 ASN A CA 1
ATOM 887 C C . ASN A 1 107 ? -13.806 -7.183 22.159 1.00 83.56 107 ASN A C 1
ATOM 889 O O . ASN A 1 107 ? -13.644 -7.375 20.951 1.00 83.56 107 ASN A O 1
ATOM 893 N N . LYS A 1 108 ? -13.121 -6.269 22.853 1.00 84.88 108 LYS A N 1
ATOM 894 C CA . LYS A 1 108 ? -12.062 -5.422 22.285 1.00 84.88 108 LYS A CA 1
ATOM 895 C C . LYS A 1 108 ? -10.896 -6.236 21.720 1.00 84.88 108 LYS A C 1
ATOM 897 O O . LYS A 1 108 ? -10.397 -5.919 20.650 1.00 84.88 108 LYS A O 1
ATOM 902 N N . GLU A 1 109 ? -10.497 -7.314 22.393 1.00 87.50 109 GLU A N 1
ATOM 903 C CA . GLU A 1 109 ? -9.376 -8.158 21.959 1.00 87.50 109 GLU A CA 1
ATOM 904 C C . GLU A 1 109 ? -9.648 -8.807 20.596 1.00 87.50 109 GLU A C 1
ATOM 906 O O . GLU A 1 109 ? -8.803 -8.769 19.699 1.00 87.50 109 GLU A O 1
ATOM 911 N N . LYS A 1 110 ? -10.865 -9.329 20.395 1.00 88.69 110 LYS A N 1
ATOM 912 C CA . LYS A 1 110 ? -11.279 -9.851 19.091 1.00 88.69 110 LYS A CA 1
ATOM 913 C C . LYS A 1 110 ? -11.288 -8.757 18.024 1.00 88.69 110 LYS A C 1
ATOM 915 O O . LYS A 1 110 ? -10.803 -8.999 16.926 1.00 88.69 110 LYS A O 1
ATOM 920 N N . ALA A 1 111 ? -11.775 -7.560 18.351 1.00 88.00 111 ALA A N 1
ATOM 921 C CA . ALA A 1 111 ? -11.785 -6.444 17.410 1.00 88.00 111 ALA A CA 1
ATOM 922 C C . ALA A 1 111 ? -10.371 -6.002 16.992 1.00 88.00 111 ALA A C 1
ATOM 924 O O . ALA A 1 111 ? -10.141 -5.700 15.822 1.00 88.00 111 ALA A O 1
ATOM 925 N N . ILE A 1 112 ? -9.410 -5.995 17.917 1.00 90.50 112 ILE A N 1
ATOM 926 C CA . ILE A 1 112 ? -8.003 -5.706 17.601 1.00 90.50 112 ILE A CA 1
ATOM 927 C C . ILE A 1 112 ? -7.439 -6.799 16.696 1.00 90.50 112 ILE A C 1
ATOM 929 O O . ILE A 1 112 ? -6.803 -6.499 15.691 1.00 90.50 112 ILE A O 1
ATOM 933 N N . LYS A 1 113 ? -7.706 -8.071 17.004 1.00 91.69 113 LYS A N 1
ATOM 934 C CA . LYS A 1 113 ? -7.225 -9.193 16.194 1.00 91.69 113 LYS A CA 1
ATOM 935 C C . LYS A 1 113 ? -7.790 -9.171 14.771 1.00 91.69 113 LYS A C 1
ATOM 937 O O . LYS A 1 113 ? -7.038 -9.350 13.817 1.00 91.69 113 LYS A O 1
ATOM 942 N N . ASP A 1 114 ? -9.092 -8.937 14.628 1.00 92.25 114 ASP A N 1
ATOM 943 C CA . ASP A 1 114 ? -9.759 -8.853 13.326 1.00 92.25 114 ASP A CA 1
ATOM 944 C C . ASP A 1 114 ? -9.221 -7.661 12.515 1.00 92.25 114 ASP A C 1
ATOM 946 O O . ASP A 1 114 ? -8.934 -7.803 11.326 1.00 92.25 114 ASP A O 1
ATOM 950 N N . PHE A 1 115 ? -8.981 -6.521 13.171 1.00 93.81 115 PHE A N 1
ATOM 951 C CA . PHE A 1 115 ? -8.332 -5.360 12.563 1.00 93.81 115 PHE A CA 1
ATOM 952 C C . PHE A 1 115 ? -6.904 -5.664 12.086 1.00 93.81 115 PHE A C 1
ATOM 954 O O . PHE A 1 115 ? -6.587 -5.434 10.920 1.00 93.81 115 PHE A O 1
ATOM 961 N N . LEU A 1 116 ? -6.050 -6.219 12.952 1.00 92.94 116 LEU A N 1
ATOM 962 C CA . LEU A 1 116 ? -4.656 -6.531 12.620 1.00 92.94 116 LEU A CA 1
ATOM 963 C C . LEU A 1 116 ? -4.548 -7.538 11.472 1.00 92.94 116 LEU A C 1
ATOM 965 O O . LEU A 1 116 ? -3.663 -7.408 10.631 1.00 92.94 116 LEU A O 1
ATOM 969 N N . ASN A 1 117 ? -5.468 -8.503 11.391 1.00 94.44 117 ASN A N 1
ATOM 970 C CA . ASN A 1 117 ? -5.528 -9.421 10.256 1.00 94.44 117 ASN A CA 1
ATOM 971 C C . ASN A 1 117 ? -5.784 -8.672 8.939 1.00 94.44 117 ASN A C 1
ATOM 973 O O . ASN A 1 117 ? -5.103 -8.932 7.951 1.00 94.44 117 ASN A O 1
ATOM 977 N N . LEU A 1 118 ? -6.726 -7.723 8.920 1.00 93.75 118 LEU A N 1
ATOM 978 C CA . LEU A 1 118 ? -7.024 -6.921 7.726 1.00 93.75 118 LEU A CA 1
ATOM 979 C C . LEU A 1 118 ? 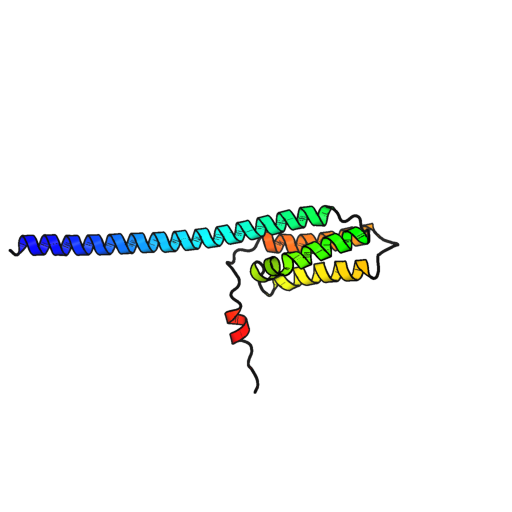-5.856 -6.004 7.339 1.00 93.75 118 LEU A C 1
ATOM 981 O O . LEU A 1 118 ? -5.557 -5.859 6.153 1.00 93.75 118 LEU A O 1
ATOM 985 N N . VAL A 1 119 ? -5.177 -5.417 8.328 1.00 93.62 119 VAL A N 1
ATOM 986 C CA . VAL A 1 119 ? -3.962 -4.616 8.108 1.00 93.62 119 VAL A CA 1
ATOM 987 C C . VAL A 1 119 ? -2.859 -5.479 7.502 1.00 93.62 119 VAL A C 1
ATOM 989 O O . VAL A 1 119 ? -2.312 -5.111 6.468 1.00 93.62 119 VAL A O 1
ATOM 992 N N . TYR A 1 120 ? -2.601 -6.659 8.069 1.00 92.06 120 TYR A N 1
ATOM 993 C CA . TYR A 1 120 ? -1.593 -7.592 7.564 1.00 92.06 120 TYR A CA 1
ATOM 994 C C . TYR A 1 120 ? -1.879 -8.051 6.129 1.00 92.06 120 TYR A C 1
ATOM 996 O O . TYR A 1 120 ? -0.970 -8.144 5.304 1.00 92.06 120 TYR A O 1
ATOM 1004 N N . GLU A 1 121 ? -3.142 -8.329 5.796 1.00 91.69 121 GLU A N 1
ATOM 1005 C CA . GLU A 1 121 ? -3.516 -8.683 4.426 1.00 91.69 121 GLU A CA 1
ATOM 1006 C C . GLU A 1 121 ? -3.229 -7.550 3.435 1.00 91.69 121 GLU A C 1
ATOM 1008 O O . GLU A 1 121 ? -2.764 -7.812 2.323 1.00 91.69 121 GLU A O 1
ATOM 1013 N N . LEU A 1 122 ? -3.504 -6.303 3.821 1.00 92.06 122 LEU A N 1
ATOM 1014 C CA . LEU A 1 122 ? -3.246 -5.134 2.985 1.00 92.06 122 LEU A CA 1
ATOM 1015 C C . LEU A 1 122 ? -1.742 -4.855 2.849 1.00 92.06 122 LEU A C 1
ATOM 1017 O O . LEU A 1 122 ? -1.263 -4.610 1.739 1.00 92.06 122 LEU A O 1
ATOM 1021 N N . ASP A 1 123 ? -1.003 -4.947 3.951 1.00 89.88 123 ASP A N 1
ATOM 1022 C CA . ASP A 1 123 ? 0.444 -4.748 3.994 1.00 89.88 123 ASP A CA 1
ATOM 1023 C C . ASP A 1 123 ? 1.193 -5.807 3.168 1.00 89.88 123 ASP A C 1
ATOM 1025 O O . ASP A 1 123 ? 2.007 -5.486 2.299 1.00 89.88 123 ASP A O 1
ATOM 1029 N N . SER A 1 124 ? 0.815 -7.081 3.312 1.00 87.94 124 SER A N 1
ATOM 1030 C CA . SER A 1 124 ? 1.380 -8.184 2.528 1.00 87.94 124 SER A CA 1
ATOM 1031 C C . SER A 1 124 ? 1.251 -7.953 1.022 1.00 87.94 124 SER A C 1
ATOM 1033 O O . SER A 1 124 ? 2.183 -8.232 0.261 1.00 87.94 124 SER A O 1
ATOM 1035 N N . VAL A 1 125 ? 0.124 -7.402 0.567 1.00 89.12 125 VAL A N 1
ATOM 1036 C CA . VAL A 1 125 ? -0.036 -7.056 -0.846 1.00 89.12 125 VAL A CA 1
ATOM 1037 C C . VAL A 1 125 ? 0.877 -5.897 -1.245 1.00 89.12 125 VAL A C 1
ATOM 1039 O O . VAL A 1 125 ? 1.490 -5.953 -2.317 1.00 89.12 125 VAL A O 1
ATOM 1042 N N . LEU A 1 126 ? 0.953 -4.838 -0.437 1.00 87.31 126 LEU A N 1
ATOM 1043 C CA . LEU A 1 126 ? 1.797 -3.679 -0.732 1.00 87.31 126 LEU A CA 1
ATOM 1044 C C . LEU A 1 126 ? 3.273 -4.083 -0.830 1.00 87.31 126 LEU A C 1
ATOM 1046 O O . LEU A 1 126 ? 3.942 -3.712 -1.801 1.00 87.31 126 LEU A O 1
ATOM 1050 N N . GLY A 1 127 ? 3.749 -4.897 0.115 1.00 80.56 127 GLY A N 1
ATOM 1051 C CA . GLY A 1 127 ? 5.128 -5.379 0.176 1.00 80.56 127 GLY A CA 1
ATOM 1052 C C . GLY A 1 127 ? 5.492 -6.386 -0.921 1.00 80.56 127 GLY A C 1
ATOM 1053 O O . GLY A 1 127 ? 6.594 -6.326 -1.470 1.00 80.56 127 GLY A O 1
ATOM 1054 N N . ASN A 1 128 ? 4.574 -7.281 -1.308 1.00 77.12 128 ASN A N 1
ATOM 1055 C CA . ASN A 1 128 ? 4.859 -8.353 -2.277 1.00 77.12 128 ASN A CA 1
ATOM 1056 C C . ASN A 1 128 ? 4.557 -7.991 -3.744 1.00 77.12 128 ASN A C 1
ATOM 1058 O O . ASN A 1 128 ? 4.720 -8.816 -4.650 1.00 77.12 128 ASN A O 1
ATOM 1062 N N . ALA A 1 129 ? 4.124 -6.763 -4.024 1.00 78.69 129 ALA A N 1
ATOM 1063 C CA . ALA A 1 129 ? 3.726 -6.358 -5.365 1.00 78.69 129 ALA A CA 1
ATOM 1064 C C . ALA A 1 129 ? 4.917 -6.225 -6.341 1.00 78.69 129 ALA A C 1
ATOM 1066 O O . ALA A 1 129 ? 5.717 -5.288 -6.281 1.00 78.69 129 ALA A O 1
ATOM 1067 N N . GLN A 1 130 ? 4.980 -7.117 -7.338 1.00 73.00 130 GLN A N 1
ATOM 1068 C CA . GLN A 1 130 ? 6.024 -7.112 -8.379 1.00 73.00 130 GLN A CA 1
ATOM 1069 C C . GLN A 1 130 ? 5.667 -6.312 -9.650 1.00 73.00 130 GLN A C 1
ATOM 1071 O O . GLN A 1 130 ? 6.488 -6.227 -10.563 1.00 73.00 130 GLN A O 1
ATOM 1076 N N . TYR A 1 131 ? 4.472 -5.717 -9.722 1.00 71.44 131 TYR A N 1
ATOM 1077 C CA . TYR A 1 131 ? 3.954 -5.005 -10.901 1.00 71.44 131 TYR A CA 1
ATOM 1078 C C . TYR A 1 131 ? 4.244 -3.491 -10.872 1.00 71.44 131 TYR A C 1
ATOM 1080 O O . TYR A 1 131 ? 4.461 -2.917 -9.809 1.00 71.44 131 TYR A O 1
ATOM 1088 N N . GLY A 1 132 ? 4.236 -2.829 -12.036 1.00 66.75 132 GLY A N 1
ATOM 1089 C CA . GLY A 1 132 ? 4.310 -1.361 -12.144 1.00 66.75 132 GLY A CA 1
ATOM 1090 C C . GLY A 1 132 ? 2.997 -0.668 -11.746 1.00 66.75 132 GLY A C 1
ATOM 1091 O O . GLY A 1 132 ? 2.171 -1.261 -11.058 1.00 66.75 132 GLY A O 1
ATOM 1092 N N . LEU A 1 133 ? 2.774 0.575 -12.183 1.00 68.00 133 LEU A N 1
ATOM 1093 C CA . LEU A 1 133 ? 1.475 1.231 -12.006 1.00 68.00 133 LEU A CA 1
ATOM 1094 C C . LEU A 1 133 ? 0.418 0.500 -12.834 1.00 68.00 133 LEU A C 1
ATOM 1096 O O . LEU A 1 133 ? 0.661 0.105 -13.980 1.00 68.00 133 LEU A O 1
ATOM 1100 N N . VAL A 1 134 ? -0.756 0.311 -12.244 1.00 65.50 134 VAL A N 1
ATOM 1101 C CA . VAL A 1 134 ? -1.859 -0.392 -12.897 1.00 65.50 134 VAL A CA 1
ATOM 1102 C C . VAL A 1 134 ? -2.482 0.554 -13.913 1.00 65.50 134 VAL A C 1
ATOM 1104 O O . VAL A 1 134 ? -2.982 1.621 -13.571 1.00 65.50 134 VAL A O 1
ATOM 1107 N N . ASN A 1 135 ? -2.417 0.175 -15.188 1.00 58.97 135 ASN A N 1
ATOM 1108 C CA . ASN A 1 135 ? -3.006 0.945 -16.273 1.00 58.97 135 ASN A CA 1
ATOM 1109 C C . ASN A 1 135 ? -4.454 0.477 -16.483 1.00 58.97 135 ASN A C 1
ATOM 1111 O O . ASN A 1 135 ? -4.687 -0.584 -17.067 1.00 58.97 135 ASN A O 1
ATOM 1115 N N . GLU A 1 136 ? -5.425 1.264 -16.017 1.00 56.94 136 GLU A N 1
ATOM 1116 C CA . GLU A 1 136 ? -6.861 0.935 -16.083 1.00 56.94 136 GLU A CA 1
ATOM 1117 C C . GLU A 1 136 ? -7.411 0.861 -17.517 1.00 56.94 136 GLU A C 1
ATOM 1119 O O . GLU A 1 136 ? -8.526 0.394 -17.730 1.00 56.94 136 GLU A O 1
ATOM 1124 N N . LYS A 1 137 ? -6.627 1.232 -18.541 1.00 56.12 137 LYS A N 1
ATOM 1125 C CA . LYS A 1 137 ? -7.029 1.117 -19.956 1.00 56.12 137 LYS A CA 1
ATOM 1126 C C . LYS A 1 137 ? -7.489 -0.294 -20.353 1.00 56.12 137 LYS A C 1
ATOM 1128 O O . LYS A 1 137 ? -8.360 -0.412 -21.209 1.00 56.12 137 LYS A O 1
ATOM 1133 N N . LYS A 1 138 ? -6.949 -1.350 -19.726 1.00 53.06 138 LYS A N 1
ATOM 1134 C CA . LYS A 1 138 ? -7.410 -2.738 -19.941 1.00 53.06 138 LYS A CA 1
ATOM 1135 C C . LYS A 1 138 ? -8.757 -3.051 -19.273 1.00 53.06 138 LYS A C 1
ATOM 1137 O O . LYS A 1 138 ? -9.431 -3.986 -19.695 1.00 53.06 138 LYS A O 1
ATOM 1142 N N . GLU A 1 139 ? -9.151 -2.303 -18.245 1.00 48.91 139 GLU A N 1
ATOM 1143 C CA . GLU A 1 139 ? -10.461 -2.459 -17.600 1.00 48.91 139 GLU A CA 1
ATOM 1144 C C . GLU A 1 139 ? -11.554 -1.783 -18.430 1.00 48.91 139 GLU A C 1
ATOM 1146 O O . GLU A 1 139 ? -12.582 -2.404 -18.684 1.00 48.91 139 GLU A O 1
ATOM 1151 N N . PHE A 1 140 ? -11.291 -0.593 -18.984 1.00 49.22 140 PHE A N 1
ATOM 1152 C CA . PHE A 1 140 ? -12.229 0.079 -19.894 1.00 49.22 140 PHE A CA 1
ATOM 1153 C C . PHE A 1 140 ? -12.458 -0.684 -21.206 1.00 49.22 140 PHE A C 1
ATOM 1155 O O . PHE A 1 140 ? -13.577 -0.693 -21.708 1.00 49.22 140 PHE A O 1
ATOM 1162 N N . SER A 1 141 ? -11.447 -1.382 -21.743 1.00 54.00 141 SER A N 1
ATOM 1163 C CA . SER A 1 141 ? -11.619 -2.209 -22.951 1.00 54.00 141 SER A CA 1
ATOM 1164 C C . SER A 1 141 ? -12.500 -3.446 -22.737 1.00 54.00 141 SER A C 1
ATOM 1166 O O . SER A 1 141 ? -12.989 -4.017 -23.708 1.00 54.00 141 SER A O 1
ATOM 1168 N N . ASN A 1 142 ? -12.698 -3.868 -21.483 1.00 48.94 142 ASN A N 1
ATOM 1169 C CA . ASN A 1 142 ? -13.559 -4.998 -21.125 1.00 48.94 142 ASN A CA 1
ATOM 1170 C C . ASN A 1 142 ? -14.983 -4.570 -20.746 1.00 48.94 142 ASN A C 1
ATOM 1172 O O . ASN A 1 142 ? -15.848 -5.431 -20.572 1.00 48.94 142 ASN A O 1
ATOM 1176 N N . ILE A 1 143 ? -15.256 -3.265 -20.658 1.00 51.47 143 ILE A N 1
ATOM 1177 C CA . ILE A 1 143 ? -16.620 -2.752 -20.562 1.00 51.47 143 ILE A CA 1
ATOM 1178 C C . ILE A 1 143 ? -17.213 -2.845 -21.970 1.00 51.47 143 ILE A C 1
ATOM 1180 O O . ILE A 1 143 ? -17.110 -1.920 -22.774 1.00 51.47 143 ILE A O 1
ATOM 1184 N N . LYS A 1 144 ? -17.826 -3.990 -22.292 1.00 48.09 144 LYS A N 1
ATOM 1185 C CA . LYS A 1 144 ? -18.783 -4.046 -23.400 1.00 48.09 144 LYS A CA 1
ATOM 1186 C C . LYS A 1 144 ? -19.933 -3.118 -23.028 1.00 48.09 144 LYS A C 1
ATOM 1188 O O . LYS A 1 144 ? -20.781 -3.472 -22.213 1.00 48.09 144 LYS A O 1
ATOM 1193 N N . ILE A 1 145 ? -19.927 -1.920 -23.598 1.00 48.66 145 ILE A N 1
ATOM 1194 C CA . ILE A 1 145 ? -21.096 -1.054 -23.600 1.00 48.66 145 ILE A CA 1
ATOM 1195 C C . ILE A 1 145 ? -22.120 -1.777 -24.479 1.00 48.66 145 ILE A C 1
ATOM 1197 O O . ILE A 1 145 ? -22.015 -1.752 -25.703 1.00 48.66 145 ILE A O 1
ATOM 1201 N N . ASN A 1 146 ? -23.053 -2.495 -23.856 1.00 44.16 146 ASN A N 1
ATOM 1202 C CA . ASN A 1 146 ? -24.284 -2.886 -24.531 1.00 44.16 146 ASN A CA 1
ATOM 1203 C C . ASN A 1 146 ? -25.102 -1.601 -24.697 1.00 44.16 146 ASN A C 1
ATOM 1205 O O . ASN A 1 146 ? -25.769 -1.176 -23.754 1.00 44.16 146 ASN A O 1
ATOM 1209 N N . ILE A 1 147 ? -24.953 -0.961 -25.858 1.00 43.19 147 ILE A N 1
ATOM 1210 C CA . ILE A 1 147 ? -25.943 -0.023 -26.398 1.00 43.19 147 ILE A CA 1
ATOM 1211 C C . ILE A 1 147 ? -27.033 -0.859 -27.059 1.00 43.19 147 ILE A C 1
ATOM 1213 O O . ILE A 1 147 ? -26.658 -1.787 -27.812 1.00 43.19 147 ILE A O 1
#

Foldseek 3Di:
DVVVVVVVVVVVVVVVVVVVVVVVVVVVVVVVVQLVVLLVLLVVVLVVLVVLLVQPQLDLVSLVSSLVVLVVCVVVCLFSADPVLVVLSVVLNVLSVVCNVPGPPPCSPVSSVVNVVSSCSNSVRSNPDNDGTDDCPVVVVPPPPPD

Sequence (147 aa):
MNILNFLQHNAEWICAITITLFTATQCRLAYQQNLQNIRMKRLELANELDKVANKFLAEKEEAIEIANWLTSNASNFIFLLNSKDRKKYKDLLLYLYNYHNYPATINKEKAIKDFLNLVYELDSVLGNAQYGLVNEKKEFSNIKINI

Secondary structure (DSSP, 8-state):
-HHHHHHHHHHHHHHHHHHHHHHHHHHHHHHHHHHHHHHHHHHHHHHHHHHHHTT-SS-HHHHHHHHHHHHHTHHHHHHHS-TTTHHHHHHHHHHHHHHHHS--SS-HHHHHHHHHHHHHHHHHHHHH----S--THHHHTT-----

Radius of gyration: 25.34 Å; chains: 1; bounding box: 66×20×78 Å